Protein AF-A0A4Q1JIQ4-F1 (afdb_monomer_lite)

Sequence (90 aa):
MSFGGSVQAMISSLKNNSRDRKTLFDNKSLYRRKSSEGFKKLLAKRATPEQLAEIRYQLKKRNRINTFIVIVFSAVLTICVGIYFFRLLF

Secondary structure (DSSP, 8-state):
--HHHHHHHHHHHHHHH---PPPTTT-HHHHHTTTTHHHHHHHH-PPPHHHHHHHHHHHHHHHHHHHHHHHHHHHHHHHHHHHHHHHHH-

pLDDT: mean 82.95, std 12.34, range [50.31, 96.94]

Organism: NCBI:txid2501299

Foldseek 3Di:
DDPVVVVVVVVVVCVVVPDPDQDPVNPVVVCVVPCDPPVVVVVVPDDDPVRVVVVVVVVVVVVVVVVVVVVVVVVVVVVVVVVVVVVVVD

Structure (mmCIF, N/CA/C/O backbone):
data_AF-A0A4Q1JIQ4-F1
#
_entry.id   AF-A0A4Q1JIQ4-F1
#
loop_
_atom_site.group_PDB
_atom_site.id
_atom_site.type_symbol
_atom_site.label_atom_id
_atom_site.label_alt_id
_atom_site.label_comp_id
_atom_site.label_asym_id
_atom_site.label_entity_id
_atom_site.label_seq_id
_atom_site.pdbx_PDB_ins_code
_atom_site.Cartn_x
_atom_site.Cartn_y
_atom_site.Cartn_z
_atom_site.occupancy
_atom_site.B_iso_or_equiv
_atom_site.auth_seq_id
_atom_site.auth_comp_id
_atom_site.auth_asym_id
_atom_site.auth_atom_id
_atom_site.pdbx_PDB_model_num
ATOM 1 N N . MET A 1 1 ? 20.261 36.138 -13.517 1.00 50.31 1 MET A N 1
ATOM 2 C CA . MET A 1 1 ? 19.619 36.026 -12.188 1.00 50.31 1 MET A CA 1
ATOM 3 C C . MET A 1 1 ? 20.615 35.353 -11.256 1.00 50.31 1 MET A C 1
ATOM 5 O O . MET A 1 1 ? 21.009 34.233 -11.538 1.00 50.31 1 MET A O 1
ATOM 9 N N . SER A 1 2 ? 21.129 36.073 -10.256 1.00 70.38 2 SER A N 1
ATOM 10 C CA . SER A 1 2 ? 22.177 35.567 -9.353 1.00 70.38 2 SER A CA 1
ATOM 11 C C . SER A 1 2 ? 21.586 34.634 -8.290 1.00 70.38 2 SER A C 1
ATOM 13 O O . SER A 1 2 ? 20.466 34.864 -7.829 1.00 70.38 2 SER A O 1
ATOM 15 N N . PHE A 1 3 ? 22.356 33.624 -7.874 1.00 71.62 3 PHE A N 1
ATOM 16 C CA . PHE A 1 3 ? 22.027 32.655 -6.819 1.00 71.62 3 PHE A CA 1
ATOM 17 C C . PHE A 1 3 ? 21.496 33.319 -5.530 1.00 71.62 3 PHE A C 1
ATOM 19 O O . PHE A 1 3 ? 20.566 32.813 -4.900 1.00 71.62 3 PHE A O 1
ATOM 26 N N . GLY A 1 4 ? 22.006 34.508 -5.186 1.00 77.75 4 GLY A N 1
ATOM 27 C CA . GLY A 1 4 ? 21.539 35.281 -4.030 1.00 77.75 4 GLY A CA 1
ATOM 28 C C . GLY A 1 4 ? 20.074 35.729 -4.126 1.00 77.75 4 GLY A C 1
ATOM 29 O O . GLY A 1 4 ? 19.358 35.694 -3.129 1.00 77.75 4 GLY A O 1
ATOM 30 N N . GLY A 1 5 ? 19.586 36.059 -5.327 1.00 83.75 5 GLY A N 1
ATOM 31 C CA . GLY A 1 5 ? 18.192 36.465 -5.540 1.00 83.75 5 GLY A CA 1
ATOM 32 C C . GLY A 1 5 ? 17.210 35.296 -5.431 1.00 83.75 5 GLY A C 1
ATOM 33 O O . GLY A 1 5 ? 16.137 35.439 -4.845 1.00 83.75 5 GLY A O 1
ATOM 34 N N . SER A 1 6 ? 17.593 34.113 -5.923 1.00 83.12 6 SER A N 1
ATOM 35 C CA . SER A 1 6 ? 16.778 32.895 -5.797 1.00 83.12 6 SER A CA 1
ATOM 36 C C . SER A 1 6 ? 16.682 32.401 -4.352 1.00 83.12 6 SER A C 1
ATOM 38 O O . SER A 1 6 ? 15.603 32.005 -3.910 1.00 83.12 6 SER A O 1
ATOM 40 N N . VAL A 1 7 ? 17.777 32.479 -3.589 1.00 86.31 7 VAL A N 1
ATOM 41 C CA . VAL A 1 7 ? 17.783 32.089 -2.170 1.00 86.31 7 VAL A CA 1
ATOM 42 C C . VAL A 1 7 ? 16.966 33.078 -1.337 1.00 86.31 7 VAL A C 1
ATOM 44 O O . VAL A 1 7 ? 16.159 32.664 -0.508 1.00 86.31 7 VAL A O 1
ATOM 47 N N . GLN A 1 8 ? 17.080 34.382 -1.596 1.00 88.50 8 GLN A N 1
ATOM 48 C CA . GLN A 1 8 ? 16.300 35.394 -0.880 1.00 88.50 8 GLN A CA 1
ATOM 49 C C . GLN A 1 8 ? 14.790 35.296 -1.166 1.00 88.50 8 GLN A C 1
ATOM 51 O O . GLN A 1 8 ? 13.973 35.466 -0.252 1.00 88.50 8 GLN A O 1
ATOM 56 N N . ALA A 1 9 ? 14.405 34.957 -2.401 1.00 89.62 9 ALA A N 1
ATOM 57 C CA . ALA A 1 9 ? 13.015 34.667 -2.757 1.00 89.62 9 ALA A CA 1
ATOM 58 C C . ALA A 1 9 ? 12.491 33.410 -2.038 1.00 89.62 9 ALA A C 1
ATOM 60 O O . ALA A 1 9 ? 11.375 33.418 -1.513 1.00 89.62 9 ALA A O 1
ATOM 61 N N . MET A 1 10 ? 13.312 32.357 -1.941 1.00 89.94 10 MET A N 1
ATOM 62 C CA . MET A 1 10 ? 12.980 31.141 -1.191 1.00 89.94 10 MET A CA 1
ATOM 63 C C . MET A 1 10 ? 12.788 31.434 0.302 1.00 89.94 10 MET A C 1
ATOM 65 O O . MET A 1 10 ? 11.765 31.051 0.870 1.00 89.94 10 MET A O 1
ATOM 69 N N . ILE A 1 11 ? 13.719 32.162 0.925 1.00 89.25 11 ILE A N 1
ATOM 70 C CA . ILE A 1 11 ? 13.638 32.554 2.341 1.00 89.25 11 ILE A CA 1
ATOM 71 C C . ILE A 1 11 ? 12.364 33.364 2.601 1.00 89.25 11 ILE A C 1
ATOM 73 O O . ILE A 1 11 ? 11.633 33.089 3.554 1.00 89.25 11 ILE A O 1
ATOM 77 N N . SER A 1 12 ? 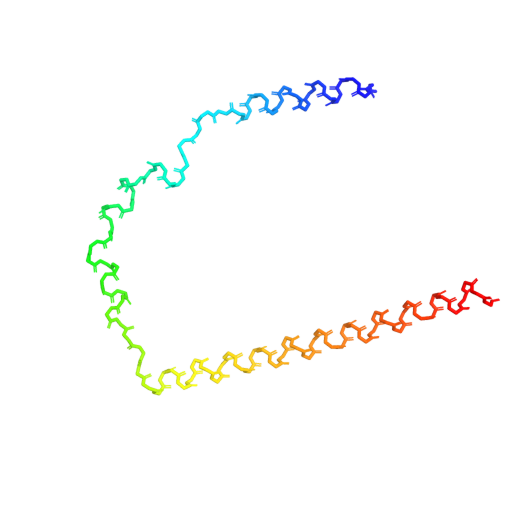12.055 34.326 1.731 1.00 89.50 12 SER A N 1
ATOM 78 C CA . SER A 1 12 ? 10.847 35.151 1.858 1.00 89.50 12 SER A CA 1
ATOM 79 C C . SER A 1 12 ? 9.565 34.326 1.701 1.00 89.50 12 SER A C 1
ATOM 81 O O . SER A 1 12 ? 8.613 34.518 2.458 1.00 89.50 12 SER A O 1
ATOM 83 N N . SER A 1 13 ? 9.547 33.362 0.776 1.00 89.94 13 SER A N 1
ATOM 84 C CA . SER A 1 13 ? 8.416 32.446 0.577 1.00 89.94 13 SER A CA 1
ATOM 85 C C . SER A 1 13 ? 8.192 31.525 1.781 1.00 89.94 13 SER A C 1
ATOM 87 O O . SER A 1 13 ? 7.054 31.367 2.231 1.00 89.94 13 SER A O 1
ATOM 89 N N . LEU A 1 14 ? 9.263 30.964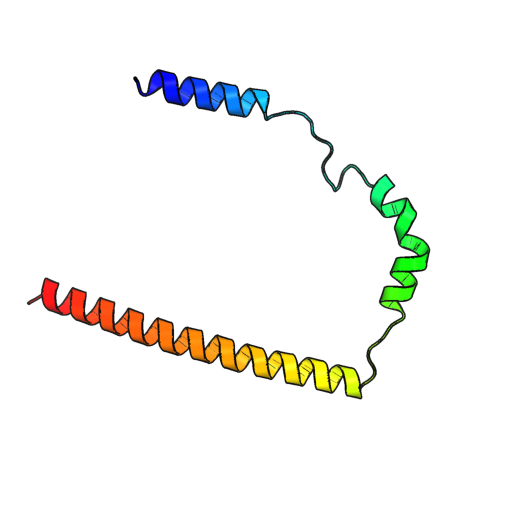 2.353 1.00 89.00 14 LEU A N 1
ATOM 90 C CA . LEU A 1 14 ? 9.192 30.144 3.566 1.00 89.00 14 LEU A CA 1
ATOM 91 C C . LEU A 1 14 ? 8.701 30.963 4.761 1.00 89.00 14 LEU A C 1
ATOM 93 O O . LEU A 1 14 ? 7.796 30.524 5.467 1.00 89.00 14 LEU A O 1
ATOM 97 N N . LYS A 1 15 ? 9.221 32.182 4.941 1.00 87.44 15 LYS A N 1
ATOM 98 C CA . LYS A 1 15 ? 8.800 33.086 6.019 1.00 87.44 15 LYS A CA 1
ATOM 99 C C . LYS A 1 15 ? 7.325 33.482 5.898 1.00 87.44 15 LYS A C 1
ATOM 101 O O . LYS A 1 15 ? 6.610 33.454 6.893 1.00 87.44 15 LYS A O 1
ATOM 106 N N . ASN A 1 16 ? 6.843 33.782 4.690 1.00 86.25 16 ASN A N 1
ATOM 107 C CA . ASN A 1 16 ? 5.429 34.110 4.465 1.00 86.25 16 ASN A CA 1
ATOM 108 C C . ASN A 1 16 ? 4.487 32.904 4.614 1.00 86.25 16 ASN A C 1
ATOM 110 O O . ASN A 1 16 ? 3.320 33.080 4.986 1.00 86.25 16 ASN A O 1
ATOM 114 N N . ASN A 1 17 ? 4.963 31.692 4.309 1.00 84.75 17 ASN A N 1
ATOM 115 C CA . ASN A 1 17 ? 4.185 30.458 4.454 1.00 84.75 17 ASN A CA 1
ATOM 116 C C . ASN A 1 17 ? 4.203 29.884 5.874 1.00 84.75 17 ASN A C 1
ATOM 118 O O . ASN A 1 17 ? 3.240 29.209 6.252 1.00 84.75 17 ASN A O 1
ATOM 122 N N . SER A 1 18 ? 5.244 30.184 6.652 1.00 82.25 18 SER A N 1
ATOM 123 C CA . SER A 1 18 ? 5.375 29.857 8.071 1.00 82.25 18 SER A CA 1
ATOM 124 C C . SER A 1 18 ? 4.409 30.702 8.903 1.00 82.25 18 SER A C 1
ATOM 126 O O . SER A 1 18 ? 4.780 31.682 9.542 1.00 82.25 18 SER A O 1
ATOM 128 N N . ARG A 1 19 ? 3.133 30.332 8.861 1.00 77.44 19 ARG A N 1
ATOM 129 C CA . ARG A 1 19 ? 2.085 30.861 9.737 1.00 77.44 19 ARG A CA 1
ATOM 130 C C . ARG A 1 19 ? 1.775 29.815 10.797 1.00 77.44 19 ARG A C 1
ATOM 132 O O . ARG A 1 19 ? 1.754 28.629 10.465 1.00 77.44 19 ARG A O 1
ATOM 139 N N . ASP A 1 20 ? 1.444 30.251 12.009 1.00 77.00 20 ASP A N 1
ATOM 140 C CA . ASP A 1 20 ? 0.848 29.377 13.022 1.00 77.00 20 ASP A CA 1
ATOM 141 C C . ASP A 1 20 ? -0.510 28.882 12.517 1.00 77.00 20 ASP A C 1
ATOM 143 O O . ASP A 1 20 ? -1.538 29.561 12.589 1.00 77.00 20 ASP A O 1
ATOM 147 N N . ARG A 1 21 ? -0.501 27.696 11.908 1.00 79.00 21 ARG A N 1
ATOM 148 C CA . ARG A 1 21 ? -1.700 27.018 11.426 1.00 79.00 21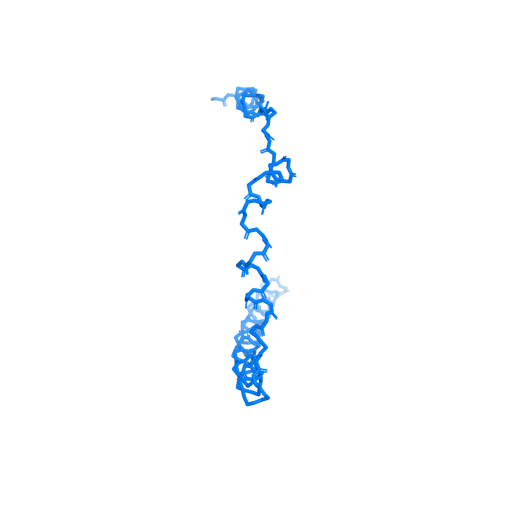 ARG A CA 1
ATOM 149 C C . ARG A 1 21 ? -2.077 25.972 12.455 1.00 79.00 21 ARG A C 1
ATOM 151 O O . ARG A 1 21 ? -1.289 25.077 12.739 1.00 79.00 21 ARG A O 1
ATOM 158 N N . LYS A 1 22 ? -3.316 26.042 12.947 1.00 79.44 22 LYS A N 1
ATOM 159 C CA . LYS A 1 22 ? -3.900 24.949 13.729 1.00 79.44 22 LYS A CA 1
ATOM 160 C C . LYS A 1 22 ? -3.849 23.680 12.890 1.00 79.44 22 LYS A C 1
ATOM 162 O O . LYS A 1 22 ? -4.454 23.614 11.815 1.00 79.44 22 LYS A O 1
ATOM 167 N N . THR A 1 23 ? -3.115 22.691 13.370 1.00 77.38 23 THR A N 1
ATOM 168 C CA . THR A 1 23 ? -3.018 21.391 12.723 1.00 77.38 23 THR A CA 1
ATOM 169 C C . THR A 1 23 ? -4.336 20.633 12.880 1.00 77.38 23 THR A C 1
ATOM 171 O O . THR A 1 23 ? -5.224 20.997 13.659 1.00 77.38 23 THR A O 1
ATOM 174 N N . LEU A 1 24 ? -4.478 19.531 12.144 1.00 71.94 24 LEU A N 1
ATOM 175 C CA . LEU A 1 24 ? -5.622 18.634 12.314 1.00 71.94 24 LEU A CA 1
ATOM 176 C C . LEU A 1 24 ? -5.721 18.104 13.757 1.00 71.94 24 LEU A C 1
ATOM 178 O O . LEU 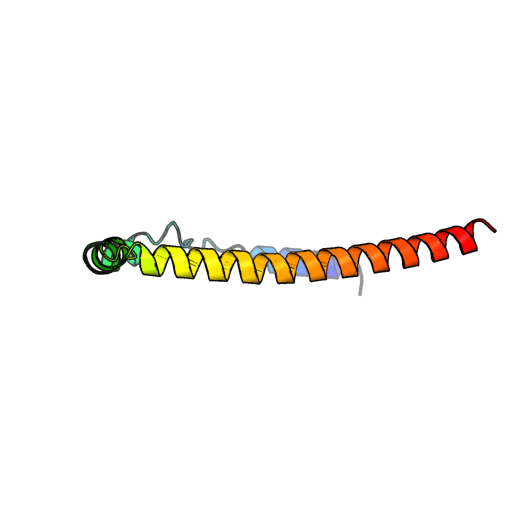A 1 24 ? -6.825 17.826 14.217 1.00 71.94 24 LEU A O 1
ATOM 182 N N . PHE A 1 25 ? -4.605 18.028 14.486 1.00 74.81 25 PHE A N 1
ATOM 183 C CA . PHE A 1 25 ? -4.561 17.576 15.878 1.00 74.81 25 PHE A CA 1
ATOM 184 C C . PHE A 1 25 ? -4.961 18.662 16.888 1.00 74.81 25 PHE A C 1
ATOM 186 O O . PHE A 1 25 ? -5.463 18.333 17.965 1.00 74.81 25 PHE A O 1
ATOM 193 N N . ASP A 1 26 ? -4.818 19.938 16.523 1.00 80.00 26 ASP A N 1
ATOM 194 C CA . ASP A 1 26 ? -5.230 21.078 17.354 1.00 80.00 26 ASP A CA 1
ATOM 195 C C . ASP A 1 26 ? -6.744 21.316 17.274 1.00 80.00 26 ASP A C 1
ATOM 197 O O . ASP A 1 26 ? -7.385 21.750 18.233 1.00 80.00 26 ASP A O 1
ATOM 201 N N . ASN A 1 27 ? -7.360 20.951 16.147 1.00 74.56 27 ASN A N 1
ATOM 202 C CA . ASN A 1 27 ? -8.795 21.094 15.910 1.00 74.56 27 ASN A CA 1
ATOM 203 C C . ASN A 1 27 ? -9.611 19.900 16.449 1.00 74.56 27 ASN A C 1
ATOM 205 O O . ASN A 1 27 ? -10.449 19.322 15.750 1.00 74.56 27 ASN A O 1
ATOM 209 N N . LYS A 1 28 ? -9.417 19.540 17.727 1.00 68.44 28 LYS A N 1
ATOM 210 C CA . LYS A 1 28 ? -10.126 18.420 18.393 1.00 68.44 28 LYS A CA 1
ATOM 211 C C . LYS A 1 28 ? -11.656 18.568 18.389 1.00 68.44 28 LYS A C 1
ATOM 213 O O . LYS A 1 28 ? -12.377 17.571 18.448 1.00 68.44 28 LYS A O 1
ATOM 218 N N . SER A 1 29 ? -12.168 19.795 18.280 1.00 67.38 29 SER A N 1
ATOM 219 C CA . SER A 1 29 ? -13.605 20.090 18.182 1.00 67.38 29 SER A CA 1
ATOM 220 C C . SER A 1 29 ? -14.247 19.567 16.890 1.00 67.38 29 SER A C 1
ATOM 222 O O . SER A 1 29 ? -15.419 19.186 16.920 1.00 67.38 29 SER A O 1
ATOM 224 N N . LEU A 1 30 ? -13.490 19.471 15.787 1.00 64.19 30 LEU A N 1
ATOM 225 C CA . LEU A 1 30 ? -13.975 18.921 14.513 1.00 64.19 30 LEU A CA 1
ATOM 226 C C . LEU A 1 30 ? -14.268 17.418 14.616 1.00 64.19 30 LEU A C 1
ATOM 228 O O . LEU A 1 30 ? -15.238 16.931 14.038 1.00 64.19 30 LEU A O 1
ATOM 232 N N . TYR A 1 31 ? -13.474 16.692 15.404 1.00 62.38 31 TYR A N 1
ATOM 233 C CA . TYR A 1 31 ? -13.640 15.252 15.612 1.00 62.38 31 TYR A CA 1
ATOM 234 C C . TYR A 1 31 ? -14.650 14.934 16.720 1.00 62.38 31 TYR A C 1
ATOM 236 O O . TYR A 1 31 ? -15.398 13.963 16.608 1.00 62.38 31 TYR A O 1
ATOM 244 N N . ARG A 1 32 ? -14.753 15.779 17.757 1.00 61.66 32 ARG A N 1
ATOM 245 C CA . ARG A 1 32 ? -15.656 15.550 18.902 1.00 61.66 32 ARG A CA 1
ATOM 246 C C . ARG A 1 32 ? -17.144 15.593 18.530 1.00 61.66 32 ARG A C 1
ATOM 248 O O . ARG A 1 32 ? -17.936 14.889 19.146 1.00 61.66 32 ARG A O 1
ATOM 255 N N . ARG A 1 33 ? -17.536 16.377 17.516 1.00 57.16 33 ARG A N 1
ATOM 256 C CA . ARG A 1 33 ? -18.950 16.523 17.106 1.00 57.16 33 ARG A CA 1
ATOM 257 C C . ARG A 1 33 ? -19.479 15.365 16.245 1.00 57.16 33 ARG A C 1
ATOM 259 O O . ARG A 1 33 ? -20.689 15.207 16.149 1.00 57.16 33 ARG A O 1
ATOM 266 N N . LYS A 1 34 ? -18.601 14.545 15.648 1.00 56.03 34 LYS A N 1
ATOM 267 C CA . LYS A 1 34 ? -18.974 13.385 14.807 1.00 56.03 34 LYS A CA 1
ATOM 268 C C . LYS A 1 34 ? -18.698 12.014 15.449 1.00 56.03 34 LYS A C 1
ATOM 270 O O . LYS A 1 34 ? -19.135 11.006 14.898 1.00 56.03 34 LYS A O 1
ATOM 275 N N . SER A 1 35 ? -17.980 11.934 16.577 1.00 58.22 35 SER A N 1
ATOM 276 C CA . SER A 1 35 ? -17.355 10.669 17.007 1.00 58.22 35 SER A CA 1
ATOM 277 C C . SER A 1 35 ? -18.160 9.755 17.934 1.00 58.22 35 SER A C 1
ATOM 279 O O . SER A 1 35 ? -17.704 8.641 18.169 1.00 58.22 35 SER A O 1
ATOM 281 N N . SER A 1 36 ? -19.329 10.134 18.461 1.00 60.78 36 SER A N 1
ATOM 282 C CA . SER A 1 36 ? -20.005 9.236 19.418 1.00 60.78 36 SER A CA 1
ATOM 283 C C . SER A 1 36 ? -20.871 8.171 18.738 1.00 60.78 36 SER A C 1
ATOM 285 O O . SER A 1 36 ? -20.668 6.984 18.970 1.00 60.78 36 SER A O 1
ATOM 287 N N . GLU A 1 37 ? -21.803 8.548 17.858 1.00 62.19 37 GLU A N 1
ATOM 288 C CA . GLU A 1 37 ? -22.761 7.575 17.305 1.00 62.19 37 GLU A CA 1
ATOM 289 C C . GLU A 1 37 ? -22.337 6.972 15.964 1.00 62.19 37 GLU A C 1
ATOM 291 O O . GLU A 1 37 ? -22.405 5.756 15.783 1.00 62.19 37 GLU A O 1
ATOM 296 N N . GLY A 1 38 ? -21.858 7.794 15.024 1.00 63.88 38 GLY A N 1
ATOM 297 C CA . GLY A 1 38 ? -21.440 7.319 13.700 1.00 63.88 38 GLY A CA 1
ATOM 298 C C . GLY A 1 38 ? -20.236 6.378 13.773 1.00 63.88 38 GLY A C 1
ATOM 299 O O . GLY A 1 38 ? -20.228 5.325 13.145 1.00 63.88 38 GLY A O 1
ATOM 300 N N . PHE A 1 39 ? -19.250 6.706 14.610 1.00 64.81 39 PHE A N 1
ATOM 301 C CA . PHE A 1 39 ? -18.054 5.883 14.802 1.00 64.81 39 PHE A CA 1
ATOM 302 C C . PHE A 1 39 ? -18.364 4.551 15.503 1.00 64.81 39 PHE A C 1
ATOM 304 O O . PHE A 1 39 ? -17.865 3.507 15.087 1.00 64.81 39 PHE A O 1
ATOM 311 N N . LYS A 1 40 ? -19.257 4.552 16.505 1.00 65.12 40 LYS A N 1
ATOM 312 C CA . LYS A 1 40 ? -19.737 3.314 17.140 1.00 65.12 40 LYS A CA 1
ATOM 313 C C . LYS A 1 40 ? -20.502 2.426 16.158 1.00 65.12 40 LYS A C 1
ATOM 315 O O . LYS A 1 40 ? -20.284 1.222 16.168 1.00 65.12 40 LYS A O 1
ATOM 320 N N . LYS A 1 41 ? -21.332 2.993 15.271 1.00 67.00 41 LYS A N 1
ATOM 321 C CA . LYS A 1 41 ? -22.021 2.233 14.207 1.00 67.00 41 LYS A CA 1
ATOM 322 C C . LYS A 1 41 ? -21.045 1.620 13.196 1.00 67.00 41 LYS A C 1
ATOM 324 O O . LYS A 1 41 ? -21.244 0.482 12.780 1.00 67.00 41 LYS A O 1
ATOM 329 N N . LEU A 1 42 ? -19.974 2.335 12.843 1.00 65.00 42 LEU A N 1
ATOM 330 C CA . LEU A 1 42 ? -18.913 1.816 11.970 1.00 65.00 42 LEU A CA 1
ATOM 331 C C . LEU A 1 42 ? -18.135 0.663 12.625 1.00 65.00 42 LEU A C 1
ATOM 333 O O . LEU A 1 42 ? -17.839 -0.321 11.957 1.00 65.00 42 LEU A O 1
ATOM 337 N N . LEU A 1 43 ? -17.858 0.753 13.930 1.00 67.31 43 LEU A N 1
ATOM 338 C CA . LEU A 1 43 ? -17.177 -0.298 14.699 1.00 67.31 43 LEU A CA 1
ATOM 339 C C . LEU A 1 43 ? -18.087 -1.475 15.091 1.00 67.31 43 LEU A C 1
ATOM 341 O O . LEU A 1 43 ? -17.598 -2.578 15.332 1.00 67.31 43 LEU A O 1
ATOM 345 N N . ALA A 1 44 ? -19.402 -1.261 15.154 1.00 67.56 44 ALA A N 1
ATOM 346 C CA . ALA A 1 44 ? -20.384 -2.311 15.420 1.00 67.56 44 ALA A CA 1
ATOM 347 C C . ALA A 1 44 ? -20.558 -3.258 14.225 1.00 67.56 44 ALA A C 1
ATOM 349 O O . ALA A 1 44 ? -20.931 -4.418 14.405 1.00 67.56 44 ALA A O 1
ATOM 350 N N . LYS A 1 45 ? -20.264 -2.790 13.004 1.00 69.56 45 LYS A N 1
ATOM 351 C CA . LYS A 1 45 ? -20.369 -3.592 11.785 1.00 69.56 45 LYS A CA 1
ATOM 352 C C . LYS A 1 45 ? -19.179 -4.551 11.675 1.00 69.56 45 LYS A C 1
ATOM 354 O O . LYS A 1 45 ? -18.202 -4.292 10.975 1.00 69.56 45 LYS A O 1
ATOM 359 N N . ARG A 1 46 ? -19.256 -5.669 12.395 1.00 77.00 46 ARG A N 1
ATOM 360 C CA . ARG A 1 46 ? -18.306 -6.779 12.262 1.00 77.00 46 ARG A CA 1
ATOM 361 C C . ARG A 1 46 ? -18.605 -7.545 10.974 1.00 77.00 46 ARG A C 1
ATOM 363 O O . ARG A 1 46 ? -19.765 -7.806 10.669 1.00 77.00 46 ARG A O 1
ATOM 370 N N . ALA A 1 47 ? -17.563 -7.885 10.220 1.00 78.81 47 ALA A N 1
ATOM 371 C CA . ALA A 1 47 ? -17.703 -8.757 9.060 1.00 78.81 47 ALA A CA 1
ATOM 372 C C . ALA A 1 47 ? -18.137 -10.155 9.523 1.00 78.81 47 ALA A C 1
ATOM 374 O O . ALA A 1 47 ? -17.607 -10.670 10.512 1.00 78.81 47 ALA A O 1
ATOM 375 N N . THR A 1 48 ? -19.077 -10.771 8.806 1.00 89.12 48 THR A N 1
ATOM 376 C CA . THR A 1 48 ? -19.382 -12.196 8.998 1.00 89.12 48 THR A CA 1
ATOM 377 C C . THR A 1 48 ? -18.154 -13.045 8.635 1.00 89.12 48 THR A C 1
ATOM 379 O O . THR A 1 48 ? -17.284 -12.578 7.891 1.00 89.12 48 THR A O 1
ATOM 382 N N . PRO A 1 49 ? -18.033 -14.290 9.133 1.00 89.62 49 PRO A N 1
ATOM 383 C CA . PRO A 1 49 ? -16.913 -15.165 8.771 1.00 89.62 49 PRO A CA 1
ATOM 384 C C . PRO A 1 49 ? -16.775 -15.356 7.251 1.00 89.62 49 PRO A C 1
ATOM 386 O O . PRO A 1 49 ? -15.657 -15.375 6.739 1.00 89.62 49 PRO A O 1
ATOM 389 N N . GLU A 1 50 ? -17.893 -15.408 6.526 1.00 90.31 50 GLU A N 1
ATOM 390 C CA . GLU A 1 50 ? -17.929 -15.491 5.061 1.00 90.31 50 GLU A CA 1
ATOM 391 C C . GLU A 1 50 ? -17.378 -14.222 4.397 1.00 90.31 50 GLU A C 1
ATOM 393 O O . GLU A 1 50 ? -16.480 -14.300 3.559 1.00 90.31 50 GLU A O 1
ATOM 398 N N . GLN A 1 51 ? -17.825 -13.041 4.839 1.00 89.31 51 GLN A N 1
ATOM 399 C CA . GLN A 1 51 ? -17.297 -11.760 4.355 1.00 89.31 51 GLN A CA 1
ATOM 400 C C . GLN A 1 51 ? -15.800 -11.622 4.651 1.00 89.31 51 GLN A C 1
ATOM 402 O O . GLN A 1 51 ? -15.036 -11.121 3.828 1.00 89.31 51 GLN A O 1
ATOM 407 N N . LEU A 1 52 ? -15.348 -12.093 5.815 1.00 90.62 52 LEU A N 1
ATOM 408 C CA . LEU A 1 52 ? -13.933 -12.088 6.170 1.00 90.62 52 LEU A CA 1
ATOM 409 C C . LEU A 1 52 ? -13.119 -13.018 5.257 1.00 90.62 52 LEU A C 1
ATOM 411 O O . LEU A 1 52 ? -12.007 -12.661 4.855 1.00 90.62 52 LEU A O 1
ATOM 415 N N . ALA A 1 53 ? -13.653 -14.196 4.925 1.00 93.19 53 ALA A N 1
ATOM 416 C CA . ALA A 1 53 ? -13.019 -15.132 4.003 1.00 93.19 53 ALA A CA 1
ATOM 417 C C . ALA A 1 53 ? -12.893 -14.529 2.596 1.00 93.19 53 ALA A C 1
ATOM 419 O O . ALA A 1 53 ? -11.815 -14.596 1.997 1.00 93.19 53 ALA A O 1
ATOM 420 N N . GLU A 1 54 ? -13.939 -13.858 2.114 1.00 94.19 54 GLU A N 1
ATOM 421 C CA . GLU A 1 54 ? -13.924 -13.165 0.827 1.00 94.19 54 GLU A CA 1
ATOM 422 C C . GLU A 1 54 ? -12.906 -12.014 0.806 1.00 94.19 54 GLU A C 1
ATOM 424 O O . GLU A 1 54 ? -12.072 -11.935 -0.100 1.00 94.19 54 GLU A O 1
ATOM 429 N N . ILE A 1 55 ? -12.883 -11.171 1.845 1.00 92.56 55 ILE A N 1
ATOM 430 C CA . ILE A 1 55 ? -11.902 -10.080 1.978 1.00 92.56 55 ILE A CA 1
ATOM 431 C C . ILE A 1 55 ? -10.471 -10.634 1.956 1.00 92.56 55 ILE A C 1
ATOM 433 O O . ILE A 1 55 ? -9.604 -10.110 1.249 1.00 92.56 55 ILE A O 1
ATOM 437 N N . ARG A 1 56 ? -10.212 -11.723 2.692 1.00 92.81 56 ARG A N 1
ATOM 438 C CA . ARG A 1 56 ? -8.901 -12.392 2.709 1.00 92.81 56 ARG A CA 1
ATOM 439 C C . ARG A 1 56 ? -8.530 -12.954 1.340 1.00 92.81 56 ARG A C 1
ATOM 441 O O . ARG A 1 56 ? -7.374 -12.828 0.931 1.00 92.81 56 ARG A O 1
ATOM 448 N N . TYR A 1 57 ? -9.480 -13.563 0.637 1.00 95.25 57 TYR A N 1
ATOM 449 C CA . TYR A 1 57 ? -9.265 -14.087 -0.708 1.00 95.25 57 TYR A CA 1
ATOM 450 C C . TYR A 1 57 ? -8.902 -12.967 -1.691 1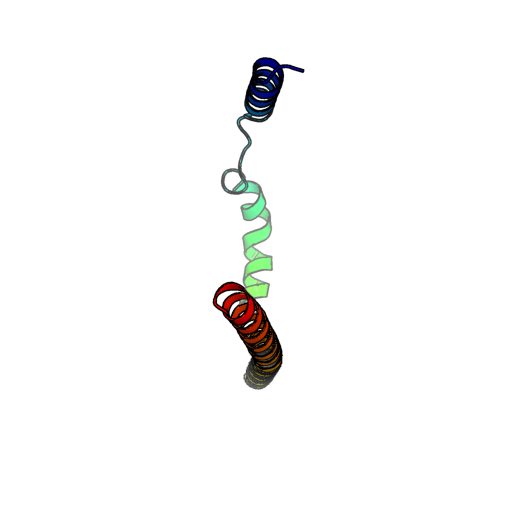.00 95.25 57 TYR A C 1
ATOM 452 O O . TYR A 1 57 ? -7.881 -13.056 -2.379 1.00 95.25 57 TYR A O 1
ATOM 460 N N . GLN A 1 58 ? -9.668 -11.874 -1.694 1.00 93.00 58 GLN A N 1
ATOM 461 C CA . GLN A 1 58 ? -9.424 -10.715 -2.556 1.00 93.00 58 GLN A CA 1
ATOM 462 C C . GLN A 1 58 ? -8.065 -10.060 -2.267 1.00 93.00 58 GLN A C 1
ATOM 464 O O . GLN A 1 58 ? -7.322 -9.739 -3.198 1.00 93.00 58 GLN A O 1
ATOM 469 N N . LEU A 1 59 ? -7.692 -9.920 -0.988 1.00 92.25 59 LEU A N 1
ATOM 470 C CA . LEU A 1 59 ? -6.375 -9.417 -0.581 1.00 92.25 59 LEU A CA 1
ATOM 471 C C . LEU A 1 59 ? -5.240 -10.299 -1.104 1.00 92.25 59 LEU A C 1
ATOM 473 O O . LEU A 1 59 ? -4.304 -9.791 -1.720 1.00 92.25 59 LEU A O 1
ATOM 477 N N . LYS A 1 60 ? -5.334 -11.622 -0.918 1.00 92.44 60 LYS A N 1
ATOM 478 C CA . LYS A 1 60 ? -4.321 -12.559 -1.427 1.00 92.44 60 LYS A CA 1
ATOM 479 C C . LYS A 1 60 ? -4.224 -12.513 -2.951 1.00 92.44 60 LYS A C 1
ATOM 481 O O . LYS A 1 60 ? -3.115 -12.523 -3.480 1.00 92.44 60 LYS A O 1
ATOM 486 N N . LYS A 1 61 ? -5.357 -12.427 -3.655 1.00 93.44 61 LYS A N 1
ATOM 487 C CA . LYS A 1 61 ? -5.398 -12.333 -5.122 1.00 93.44 61 LYS A CA 1
ATOM 488 C C . LYS A 1 61 ? -4.684 -11.078 -5.627 1.00 93.44 61 LYS A C 1
ATOM 490 O O . LY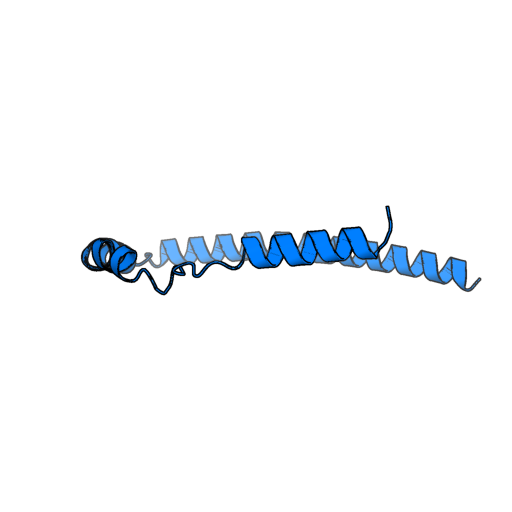S A 1 61 ? -3.830 -11.184 -6.502 1.00 93.44 61 LYS A O 1
ATOM 495 N N . ARG A 1 62 ? -4.977 -9.913 -5.041 1.00 88.38 62 ARG A N 1
ATOM 496 C CA . ARG A 1 62 ? -4.304 -8.647 -5.387 1.00 88.38 62 ARG A CA 1
ATOM 497 C C . ARG A 1 62 ? -2.814 -8.689 -5.069 1.00 88.38 62 ARG A C 1
ATOM 499 O O . ARG A 1 62 ? -2.009 -8.266 -5.892 1.00 88.38 62 ARG A O 1
ATOM 506 N N . ASN A 1 63 ? -2.443 -9.250 -3.917 1.00 91.06 63 ASN A N 1
ATOM 507 C CA . ASN A 1 63 ? -1.040 -9.332 -3.530 1.00 91.06 63 ASN A CA 1
ATOM 508 C C . ASN A 1 63 ? -0.234 -10.197 -4.507 1.00 91.06 63 ASN A C 1
ATOM 510 O O . ASN A 1 63 ? 0.852 -9.798 -4.895 1.00 91.06 63 ASN A O 1
ATOM 514 N N . ARG A 1 64 ? -0.795 -11.321 -4.981 1.00 90.94 64 ARG A N 1
ATOM 515 C CA . ARG A 1 64 ? -0.149 -12.180 -5.991 1.00 90.94 64 ARG A CA 1
ATOM 516 C C . ARG A 1 64 ? 0.143 -11.442 -7.298 1.00 90.94 64 ARG A C 1
ATOM 518 O O . ARG A 1 64 ? 1.228 -11.596 -7.853 1.00 90.94 64 ARG A O 1
ATOM 525 N N . ILE A 1 65 ? -0.807 -10.633 -7.769 1.00 90.56 65 ILE A N 1
ATOM 526 C CA . ILE A 1 65 ? -0.636 -9.829 -8.987 1.00 90.56 65 ILE A CA 1
ATOM 527 C C . ILE A 1 65 ? 0.475 -8.797 -8.777 1.00 90.56 65 ILE A C 1
ATOM 529 O O . ILE A 1 65 ? 1.392 -8.711 -9.590 1.00 90.56 65 ILE A O 1
ATOM 533 N N . ASN A 1 66 ? 0.451 -8.078 -7.653 1.00 90.06 66 ASN A N 1
ATOM 534 C CA . ASN A 1 66 ? 1.481 -7.088 -7.342 1.00 90.06 66 ASN A CA 1
ATOM 535 C C . ASN A 1 66 ? 2.867 -7.729 -7.204 1.00 90.06 66 ASN A C 1
ATOM 537 O O . ASN A 1 66 ? 3.829 -7.215 -7.766 1.00 90.06 66 ASN A O 1
ATOM 541 N N . THR A 1 67 ? 2.979 -8.871 -6.519 1.00 91.25 67 THR A N 1
ATOM 542 C CA . THR A 1 67 ? 4.256 -9.587 -6.398 1.00 91.25 67 THR A CA 1
ATOM 543 C C . THR A 1 67 ? 4.772 -10.054 -7.752 1.00 91.25 67 THR A C 1
ATOM 545 O O . THR A 1 67 ? 5.965 -9.945 -8.004 1.00 91.25 67 THR A O 1
ATOM 548 N N . PHE A 1 68 ? 3.894 -10.517 -8.648 1.00 94.38 68 PHE A N 1
ATOM 549 C CA . PHE A 1 68 ? 4.299 -10.924 -9.992 1.00 94.38 68 PHE A CA 1
ATOM 550 C C . PHE A 1 68 ? 4.847 -9.740 -10.797 1.00 94.38 68 PHE A C 1
ATOM 552 O O . PHE A 1 68 ? 5.928 -9.841 -11.368 1.00 94.38 68 PHE A O 1
ATOM 559 N N . ILE A 1 69 ? 4.155 -8.596 -10.775 1.00 94.00 69 ILE A N 1
ATOM 560 C CA . ILE A 1 69 ? 4.610 -7.373 -11.454 1.00 94.00 69 ILE A CA 1
ATOM 561 C C . ILE A 1 69 ? 5.972 -6.924 -10.912 1.00 94.00 69 ILE A C 1
ATOM 563 O O . ILE A 1 69 ? 6.865 -6.608 -11.694 1.00 94.00 69 ILE A O 1
ATOM 567 N N . VAL A 1 70 ? 6.155 -6.937 -9.587 1.00 95.31 70 VAL A N 1
ATOM 568 C CA . VAL A 1 70 ? 7.428 -6.560 -8.951 1.00 95.31 70 VAL A CA 1
ATOM 569 C C . VAL A 1 70 ? 8.559 -7.502 -9.363 1.00 95.31 70 VAL A C 1
ATOM 571 O O . VAL A 1 70 ? 9.643 -7.020 -9.675 1.00 95.31 70 VAL A O 1
ATOM 574 N N . ILE A 1 71 ? 8.313 -8.816 -9.408 1.00 96.12 71 ILE A N 1
ATOM 575 C CA . ILE A 1 71 ? 9.311 -9.813 -9.828 1.00 96.12 71 ILE A CA 1
ATOM 576 C C . ILE A 1 71 ? 9.698 -9.624 -11.298 1.00 96.12 71 ILE A C 1
ATOM 578 O O . ILE A 1 71 ? 10.878 -9.661 -11.634 1.00 96.12 71 ILE A O 1
ATOM 582 N N . VAL A 1 72 ? 8.725 -9.404 -12.185 1.00 96.88 72 VAL A N 1
ATOM 583 C CA . VAL A 1 72 ? 9.006 -9.178 -13.611 1.00 96.88 72 VAL A CA 1
ATOM 584 C C . VAL A 1 72 ? 9.806 -7.890 -13.797 1.00 96.88 72 VAL A C 1
ATOM 586 O O . VAL A 1 72 ? 10.817 -7.884 -14.496 1.00 96.88 72 VAL A O 1
ATOM 589 N N . PHE A 1 73 ? 9.395 -6.807 -13.139 1.00 96.94 73 PHE A N 1
ATOM 590 C CA . PHE A 1 73 ? 10.085 -5.525 -13.235 1.00 96.94 73 PHE A CA 1
ATOM 591 C C . PHE A 1 73 ? 11.513 -5.591 -12.676 1.00 96.94 73 PHE A C 1
ATOM 593 O O . PHE A 1 73 ? 12.441 -5.079 -13.305 1.00 96.94 73 PHE A O 1
ATOM 600 N N . SER A 1 74 ? 11.713 -6.257 -11.532 1.00 95.69 74 SER A N 1
ATOM 601 C CA . SER A 1 74 ? 13.045 -6.429 -10.949 1.00 95.69 74 SER A CA 1
ATOM 602 C C . SER A 1 74 ? 13.942 -7.288 -11.839 1.00 95.69 74 SER A C 1
ATOM 604 O O . SER A 1 74 ? 15.092 -6.915 -12.065 1.00 95.69 74 SER A O 1
ATOM 606 N N . ALA A 1 75 ? 13.426 -8.376 -12.417 1.00 96.44 75 ALA A N 1
ATOM 607 C CA . ALA A 1 75 ? 14.178 -9.216 -13.346 1.00 96.44 75 ALA A CA 1
ATOM 608 C C . ALA A 1 75 ? 14.658 -8.416 -14.568 1.00 96.44 75 ALA A C 1
ATOM 610 O O . ALA A 1 75 ? 15.846 -8.440 -14.892 1.00 96.44 75 ALA A O 1
ATOM 611 N N . VAL A 1 76 ? 13.764 -7.642 -15.195 1.00 96.94 76 VAL A N 1
ATOM 612 C CA . VAL A 1 76 ? 14.100 -6.800 -16.355 1.00 96.94 76 VAL A CA 1
ATOM 613 C C . VAL A 1 76 ? 15.159 -5.757 -15.999 1.00 96.94 76 VAL A C 1
ATOM 615 O O . VAL A 1 76 ? 16.148 -5.625 -16.718 1.00 96.94 76 VAL A O 1
ATOM 618 N N . LEU A 1 77 ? 15.004 -5.054 -14.873 1.00 96.44 77 LEU A N 1
ATOM 619 C CA . LEU A 1 77 ? 15.998 -4.079 -14.412 1.00 96.44 77 LEU A CA 1
ATOM 620 C C . LEU A 1 77 ? 17.372 -4.716 -14.201 1.00 96.44 77 LEU A C 1
ATOM 622 O O . LEU A 1 77 ? 18.380 -4.151 -14.620 1.00 96.44 77 LEU A O 1
ATOM 626 N N . THR A 1 78 ? 17.409 -5.896 -13.584 1.00 96.06 78 THR A N 1
ATOM 627 C CA . THR A 1 78 ? 18.663 -6.600 -13.293 1.00 96.06 78 THR A CA 1
ATOM 628 C C . THR A 1 78 ? 19.388 -6.983 -14.585 1.00 96.06 78 THR A C 1
ATOM 630 O O . THR A 1 78 ? 20.598 -6.794 -14.689 1.00 96.06 78 THR A O 1
ATOM 633 N N . ILE A 1 79 ? 18.648 -7.442 -15.601 1.00 96.31 79 ILE A N 1
ATOM 634 C CA . ILE A 1 79 ? 19.196 -7.758 -16.928 1.00 96.31 79 ILE A CA 1
ATOM 635 C C . ILE A 1 79 ? 19.726 -6.493 -17.613 1.00 96.31 79 ILE A C 1
ATOM 637 O O . ILE A 1 79 ? 20.857 -6.493 -18.095 1.00 96.31 79 ILE A O 1
ATOM 641 N N . CYS A 1 80 ? 18.957 -5.400 -17.625 1.00 94.88 80 CYS A N 1
ATOM 642 C CA . CYS A 1 80 ? 19.383 -4.136 -18.238 1.00 94.88 80 CYS A CA 1
ATOM 643 C C . CYS A 1 80 ? 20.671 -3.593 -17.606 1.00 94.88 80 CYS A C 1
ATOM 645 O O . CYS A 1 80 ? 21.590 -3.188 -18.319 1.00 94.88 80 CYS A O 1
ATOM 647 N N . VAL A 1 81 ? 20.753 -3.616 -16.274 1.00 95.81 81 VAL A N 1
ATOM 648 C CA . VAL A 1 81 ? 21.954 -3.207 -15.537 1.00 95.81 81 VAL A CA 1
ATOM 649 C C . VAL A 1 81 ? 23.123 -4.142 -15.853 1.00 95.81 81 VAL A C 1
ATOM 651 O O . VAL A 1 81 ? 24.220 -3.662 -16.126 1.00 95.81 81 VAL A O 1
ATOM 654 N N . GLY A 1 82 ? 22.895 -5.457 -15.894 1.00 94.94 82 GLY A N 1
ATOM 655 C CA . GLY A 1 82 ? 23.919 -6.438 -16.261 1.00 94.94 82 GLY A CA 1
ATOM 656 C C . GLY A 1 82 ? 24.506 -6.200 -17.656 1.00 94.94 82 GLY A C 1
ATOM 657 O O . GLY A 1 82 ? 25.724 -6.180 -17.809 1.00 94.94 82 GLY A O 1
ATOM 658 N N . ILE A 1 83 ? 23.658 -5.940 -18.659 1.00 95.12 83 ILE A N 1
ATOM 659 C CA . ILE A 1 83 ? 24.092 -5.613 -20.030 1.00 95.12 83 ILE A CA 1
ATOM 660 C C . ILE A 1 83 ? 24.898 -4.309 -20.053 1.00 95.12 83 ILE A C 1
ATOM 662 O O . ILE A 1 83 ? 25.929 -4.232 -20.721 1.00 95.12 83 ILE A O 1
ATOM 666 N N . TYR A 1 84 ? 24.448 -3.288 -19.319 1.00 95.19 84 TYR A N 1
ATOM 667 C CA . TYR A 1 84 ? 25.159 -2.015 -19.221 1.00 95.19 84 TYR A CA 1
ATOM 668 C C . TYR A 1 84 ? 26.562 -2.190 -18.625 1.00 95.19 84 TYR A C 1
ATOM 670 O O . TYR A 1 84 ? 27.531 -1.696 -19.195 1.00 95.19 84 TYR A O 1
ATOM 678 N N . PHE A 1 85 ? 26.687 -2.935 -17.523 1.00 93.81 85 PHE A N 1
ATOM 679 C CA . PHE A 1 85 ? 27.985 -3.223 -16.909 1.00 93.81 85 PHE A CA 1
ATOM 680 C C . PHE A 1 85 ? 28.883 -4.073 -17.805 1.00 93.81 85 PHE A C 1
ATOM 682 O O . PHE A 1 85 ? 30.074 -3.794 -17.893 1.00 93.81 85 PHE A O 1
ATOM 689 N N . PHE A 1 86 ? 28.327 -5.069 -18.498 1.00 92.69 86 PHE A N 1
ATOM 690 C CA . PHE A 1 86 ? 29.091 -5.891 -19.435 1.00 92.69 86 PHE A CA 1
ATOM 691 C C . PHE A 1 86 ? 29.717 -5.041 -20.548 1.00 92.69 86 PHE A C 1
ATOM 693 O O . PHE A 1 86 ? 30.903 -5.178 -20.818 1.00 92.69 86 PHE A O 1
ATOM 700 N N . ARG A 1 87 ? 28.950 -4.103 -21.118 1.00 90.12 87 ARG A N 1
ATOM 701 C CA . ARG A 1 87 ? 29.417 -3.163 -22.152 1.00 90.12 87 ARG A CA 1
ATOM 702 C C . ARG A 1 87 ? 30.369 -2.074 -21.633 1.00 90.12 87 ARG A C 1
ATOM 704 O O . ARG A 1 87 ? 31.040 -1.420 -22.418 1.00 90.12 87 ARG A O 1
ATOM 711 N N . LEU A 1 88 ? 30.359 -1.800 -20.331 1.00 88.56 88 LEU A N 1
ATOM 712 C CA . LEU A 1 88 ? 31.288 -0.856 -19.709 1.00 88.56 88 LEU A CA 1
ATOM 713 C C . LEU A 1 88 ? 32.656 -1.508 -19.456 1.00 88.56 88 LEU A C 1
ATOM 715 O O . LEU A 1 88 ? 33.674 -0.822 -19.478 1.00 88.56 88 LEU A O 1
ATOM 719 N N . LEU A 1 89 ? 32.660 -2.807 -19.145 1.00 82.88 89 LEU A N 1
ATOM 720 C CA . LEU A 1 89 ? 33.838 -3.543 -18.685 1.00 82.88 89 LEU A CA 1
ATOM 721 C C . LEU A 1 89 ? 34.608 -4.240 -19.822 1.00 82.88 89 LEU A C 1
ATOM 723 O O . LEU A 1 89 ? 35.808 -4.462 -19.674 1.00 82.88 89 LEU A O 1
ATOM 727 N N . PHE A 1 90 ? 33.927 -4.567 -20.924 1.00 74.06 90 PHE A N 1
ATOM 728 C CA . PHE A 1 90 ? 34.483 -5.085 -22.180 1.00 74.06 90 PHE A CA 1
ATOM 729 C C . PHE A 1 90 ? 34.183 -4.122 -23.327 1.00 74.06 90 PHE A C 1
ATOM 731 O O . PHE A 1 90 ? 35.099 -3.903 -24.150 1.00 74.06 90 PHE A O 1
#

Radius of gyration: 26.79 Å; chains: 1; bounding box: 57×52×42 Å